Protein AF-A0A2N6FQI1-F1 (afdb_monomer_lite)

Foldseek 3Di:
DVVVVVVVLVVLVVVLPPDDLALVSLLVLLVVLVVDPDPVSNVVSVVVSVVSLVVYDPVRNVSSVVSCVPRRPDPPPD

Secondary structure (DSSP, 8-state):
-HHHHHHHHHHHHHTTSSS-SSHHHHHHHHHHHHH---HHHHHHHHHHHHHHHHHS-TTTHHHHHHHHHHHS------

pLDDT: mean 72.24, std 14.4, range [33.62, 85.38]

Sequence (78 aa):
MKLAKKIAILAIIGATSLFAAGVSDINVLVDKINSTTDIEEKTLLMKKLNSELDTINKKDLPEALEIVNVKLKKMKKS

Structure (mmCIF, N/CA/C/O backbone):
data_AF-A0A2N6FQI1-F1
#
_entry.id   AF-A0A2N6FQI1-F1
#
loop_
_atom_site.group_PDB
_atom_site.id
_atom_site.type_symbol
_atom_site.label_atom_id
_atom_site.label_alt_id
_atom_site.label_comp_id
_atom_site.label_asym_id
_atom_site.label_entity_id
_atom_site.label_seq_id
_atom_site.pdbx_PDB_ins_code
_atom_site.Cartn_x
_atom_site.Cartn_y
_atom_site.Cartn_z
_atom_site.occupancy
_atom_site.B_iso_or_equiv
_atom_site.auth_seq_id
_atom_site.auth_comp_id
_atom_site.auth_asym_id
_atom_site.auth_atom_id
_atom_site.pdbx_PDB_model_num
ATOM 1 N N . 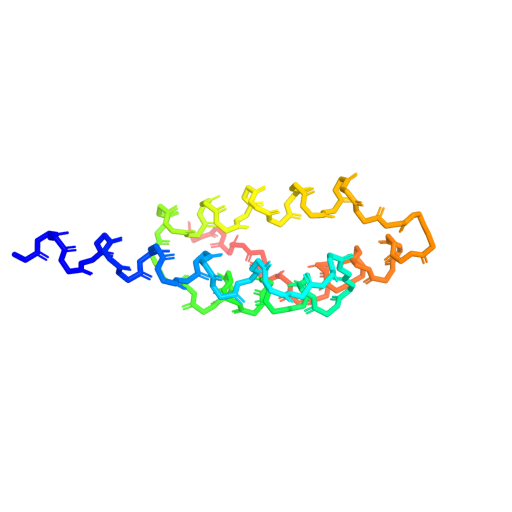MET A 1 1 ? 0.669 -0.056 26.910 1.00 48.69 1 MET A N 1
ATOM 2 C CA . MET A 1 1 ? -0.238 -0.304 25.759 1.00 48.69 1 MET A CA 1
ATOM 3 C C . MET A 1 1 ? -0.044 0.623 24.548 1.00 48.69 1 MET A C 1
ATOM 5 O O . MET A 1 1 ? -0.335 0.186 23.446 1.00 48.69 1 MET A O 1
ATOM 9 N N . LYS A 1 2 ? 0.481 1.855 24.677 1.00 50.22 2 LYS A N 1
ATOM 10 C CA . LYS A 1 2 ? 0.685 2.762 23.518 1.00 50.22 2 LYS A CA 1
ATOM 11 C C . LYS A 1 2 ? 1.881 2.398 22.620 1.00 50.22 2 LYS A C 1
ATOM 13 O O . LYS A 1 2 ? 1.885 2.738 21.444 1.00 50.22 2 LYS A O 1
ATOM 18 N N . LEU A 1 3 ? 2.876 1.692 23.163 1.00 53.75 3 LEU A N 1
ATOM 19 C CA . LEU A 1 3 ? 4.103 1.343 22.440 1.00 53.75 3 LEU A CA 1
ATOM 20 C C . LEU A 1 3 ? 3.871 0.260 21.372 1.00 53.75 3 LEU A C 1
ATOM 22 O O . LEU A 1 3 ? 4.381 0.375 20.265 1.00 53.75 3 LEU A O 1
ATOM 26 N N . ALA A 1 4 ? 3.015 -0.727 21.661 1.00 55.66 4 ALA A N 1
ATOM 27 C CA . ALA A 1 4 ? 2.671 -1.795 20.719 1.00 55.66 4 ALA A CA 1
ATOM 28 C C . ALA A 1 4 ? 1.958 -1.272 19.456 1.00 55.66 4 ALA A C 1
ATOM 30 O O . ALA A 1 4 ? 2.295 -1.685 18.350 1.00 55.66 4 ALA A O 1
ATOM 31 N N . LYS A 1 5 ? 1.046 -0.294 19.599 1.00 52.06 5 LYS A N 1
ATOM 32 C CA . LYS A 1 5 ? 0.410 0.384 18.452 1.00 52.06 5 LYS A CA 1
ATOM 33 C C . LYS A 1 5 ? 1.433 1.082 17.547 1.00 52.06 5 LYS A C 1
ATOM 35 O O . LYS A 1 5 ? 1.332 0.995 16.332 1.00 52.06 5 LYS A O 1
ATOM 40 N N . LYS A 1 6 ? 2.440 1.744 18.130 1.00 53.00 6 LYS A N 1
ATOM 41 C CA . LYS A 1 6 ? 3.464 2.472 17.361 1.00 53.00 6 LYS A CA 1
ATOM 42 C C . LYS A 1 6 ? 4.407 1.542 16.592 1.00 53.00 6 LYS A C 1
ATOM 44 O O . LYS A 1 6 ? 4.822 1.888 15.493 1.00 53.00 6 LYS A O 1
ATOM 49 N N . ILE A 1 7 ? 4.711 0.362 17.137 1.00 57.88 7 ILE A N 1
ATOM 50 C CA . ILE A 1 7 ? 5.555 -0.633 16.454 1.00 57.88 7 ILE A CA 1
ATOM 51 C C . ILE A 1 7 ? 4.818 -1.258 15.259 1.00 57.88 7 ILE A C 1
ATOM 53 O O . ILE A 1 7 ? 5.426 -1.451 14.209 1.00 57.88 7 ILE A O 1
ATOM 57 N N . ALA A 1 8 ? 3.507 -1.498 15.373 1.00 56.81 8 ALA A N 1
ATOM 58 C CA . ALA A 1 8 ? 2.703 -2.025 14.268 1.00 56.81 8 ALA A CA 1
ATOM 59 C C . ALA A 1 8 ? 2.700 -1.089 13.042 1.00 56.81 8 ALA A C 1
ATOM 61 O O . ALA A 1 8 ? 2.905 -1.544 11.917 1.00 56.81 8 ALA A O 1
ATOM 62 N N . ILE A 1 9 ? 2.571 0.223 13.269 1.00 54.78 9 ILE A N 1
ATOM 63 C CA . ILE A 1 9 ? 2.612 1.240 12.205 1.00 54.78 9 ILE A CA 1
ATOM 64 C C . ILE A 1 9 ? 3.977 1.239 11.493 1.00 54.78 9 ILE A C 1
ATOM 66 O O . ILE A 1 9 ? 4.049 1.363 10.271 1.00 54.78 9 ILE A O 1
ATOM 70 N N . LEU A 1 10 ? 5.073 1.049 12.234 1.00 55.62 10 LEU A N 1
ATOM 71 C CA . LEU A 1 10 ? 6.426 1.064 11.672 1.00 55.62 10 LEU A CA 1
ATOM 72 C C . LEU A 1 10 ? 6.724 -0.182 10.818 1.00 55.62 10 LEU A C 1
ATOM 74 O O . LEU A 1 10 ? 7.281 -0.064 9.727 1.00 55.62 10 LEU A O 1
ATOM 78 N N . ALA A 1 11 ? 6.292 -1.366 11.267 1.00 59.09 11 ALA A N 1
ATOM 79 C CA . ALA A 1 11 ? 6.438 -2.617 10.515 1.00 59.09 11 ALA A CA 1
ATOM 80 C C . ALA A 1 11 ? 5.675 -2.586 9.178 1.00 59.09 11 ALA A C 1
ATOM 82 O O . ALA A 1 11 ? 6.120 -3.133 8.169 1.00 59.09 11 ALA A O 1
ATOM 83 N N . ILE A 1 12 ? 4.542 -1.884 9.152 1.00 56.59 12 ILE A N 1
ATOM 84 C CA . ILE A 1 12 ? 3.716 -1.699 7.961 1.00 56.59 12 ILE A CA 1
ATOM 85 C C . ILE A 1 12 ? 4.422 -0.870 6.883 1.00 56.59 12 ILE A C 1
ATOM 87 O O . ILE A 1 12 ? 4.244 -1.170 5.699 1.00 56.59 12 ILE A O 1
ATOM 91 N N . ILE A 1 13 ? 5.209 0.129 7.286 1.00 57.16 13 ILE A N 1
ATOM 92 C CA . ILE A 1 13 ? 5.941 1.027 6.383 1.00 57.16 13 ILE A CA 1
ATOM 93 C C . ILE A 1 13 ? 7.247 0.381 5.897 1.00 57.16 13 ILE A C 1
ATOM 95 O O . ILE A 1 13 ? 7.629 0.599 4.748 1.00 57.16 13 ILE A O 1
ATOM 99 N N . GLY A 1 14 ? 7.903 -0.433 6.733 1.00 55.66 14 GLY A N 1
ATOM 100 C CA . GLY A 1 14 ? 9.154 -1.121 6.385 1.00 55.66 14 GLY A CA 1
ATOM 101 C C . GLY A 1 14 ? 8.995 -2.282 5.395 1.00 55.66 14 GLY A C 1
ATOM 102 O O . GLY A 1 14 ? 9.918 -2.585 4.650 1.00 55.66 14 GLY A O 1
ATOM 103 N N . ALA A 1 15 ? 7.821 -2.916 5.326 1.00 54.09 15 ALA A N 1
ATOM 104 C CA . ALA A 1 15 ? 7.580 -3.997 4.363 1.00 54.09 15 ALA A CA 1
ATOM 105 C C . ALA A 1 15 ? 7.438 -3.508 2.907 1.00 54.09 15 ALA A C 1
ATOM 107 O O . ALA A 1 15 ? 7.564 -4.303 1.983 1.00 54.09 15 ALA A O 1
ATOM 108 N N . THR A 1 16 ? 7.179 -2.214 2.691 1.00 53.19 16 THR A N 1
ATOM 109 C CA . THR A 1 16 ? 6.992 -1.635 1.349 1.00 53.19 16 THR A CA 1
ATOM 110 C C . THR A 1 16 ? 8.254 -0.984 0.784 1.00 53.19 16 THR A C 1
ATOM 112 O O . THR A 1 16 ? 8.202 -0.429 -0.299 1.00 53.19 16 THR A O 1
ATOM 115 N N . SER A 1 17 ? 9.395 -1.032 1.483 1.00 52.00 17 SER A N 1
ATOM 116 C CA . SER A 1 17 ? 10.672 -0.479 0.993 1.00 52.00 17 SER A CA 1
ATOM 117 C C . SER A 1 17 ? 11.572 -1.494 0.277 1.00 52.00 17 SER A C 1
ATOM 119 O O . SER A 1 17 ? 12.696 -1.146 -0.071 1.00 52.00 17 SER A O 1
ATOM 121 N N . LEU A 1 18 ? 11.130 -2.747 0.100 1.00 50.62 18 LEU A N 1
ATOM 122 C CA . LEU A 1 18 ? 11.958 -3.811 -0.488 1.00 50.62 18 LEU A CA 1
ATOM 123 C C . LEU A 1 18 ? 11.643 -4.104 -1.965 1.00 50.62 18 LEU A C 1
ATOM 125 O O . LEU A 1 18 ? 12.396 -4.825 -2.615 1.00 50.62 18 LEU A O 1
ATOM 129 N N . PHE A 1 19 ? 10.575 -3.528 -2.512 1.00 52.09 19 PHE A N 1
ATOM 130 C CA . PHE A 1 19 ? 10.224 -3.662 -3.922 1.00 52.09 19 PHE A CA 1
ATOM 131 C C . PHE A 1 19 ? 10.560 -2.357 -4.648 1.00 52.09 19 PHE A C 1
ATOM 133 O O . PHE A 1 19 ? 10.478 -1.272 -4.076 1.00 52.09 19 PHE A O 1
ATOM 140 N N . ALA A 1 20 ? 11.052 -2.465 -5.880 1.00 53.72 20 ALA A N 1
ATOM 141 C CA . ALA A 1 20 ? 11.329 -1.300 -6.704 1.00 53.72 20 ALA A CA 1
ATOM 142 C C . ALA A 1 20 ? 10.010 -0.555 -6.962 1.00 53.72 20 ALA A C 1
ATOM 144 O O . ALA A 1 20 ? 9.104 -1.152 -7.539 1.00 53.72 20 ALA A O 1
ATOM 145 N N . ALA A 1 21 ? 9.942 0.717 -6.549 1.00 57.22 21 ALA A N 1
ATOM 146 C CA . ALA A 1 21 ? 8.753 1.566 -6.624 1.00 57.22 21 ALA A CA 1
ATOM 147 C C . ALA A 1 21 ? 8.050 1.441 -7.986 1.00 57.22 21 ALA A C 1
ATOM 149 O O . ALA A 1 21 ? 8.552 1.896 -9.019 1.00 57.22 21 ALA A O 1
ATOM 150 N N . GLY A 1 22 ? 6.895 0.779 -7.986 1.00 66.88 22 GLY A N 1
ATOM 151 C CA . GLY A 1 22 ? 6.133 0.478 -9.192 1.00 66.88 22 GLY A CA 1
ATOM 152 C C . GLY A 1 22 ? 4.646 0.282 -8.919 1.00 66.88 22 GLY A C 1
ATOM 153 O O . GLY A 1 22 ? 4.164 0.392 -7.792 1.00 66.88 22 GLY A O 1
ATOM 154 N N . VAL A 1 23 ? 3.900 -0.046 -9.973 1.00 72.38 23 VAL A N 1
ATOM 155 C CA . VAL A 1 23 ? 2.435 -0.209 -9.942 1.00 72.38 23 VAL A CA 1
ATOM 156 C C . VAL A 1 23 ? 1.976 -1.211 -8.868 1.00 72.38 23 VAL A C 1
ATOM 158 O O . VAL A 1 23 ? 0.957 -1.007 -8.205 1.00 72.38 23 VAL A O 1
ATOM 161 N N . SER A 1 24 ? 2.756 -2.274 -8.643 1.00 76.56 24 SER A N 1
ATOM 162 C CA . SER A 1 24 ? 2.462 -3.285 -7.620 1.00 76.56 24 SER A CA 1
ATOM 163 C C . SER A 1 24 ? 2.490 -2.715 -6.197 1.00 76.56 24 SER A C 1
ATOM 165 O O . SER A 1 24 ? 1.643 -3.082 -5.382 1.00 76.56 24 SER A O 1
ATOM 167 N N . ASP A 1 25 ? 3.408 -1.795 -5.894 1.00 76.69 25 ASP A N 1
ATOM 168 C CA . ASP A 1 25 ? 3.493 -1.174 -4.568 1.00 76.69 25 ASP A CA 1
ATOM 169 C C . ASP A 1 25 ? 2.314 -0.245 -4.314 1.00 76.69 25 ASP A C 1
ATOM 171 O O . ASP A 1 25 ? 1.732 -0.260 -3.230 1.00 76.69 25 ASP A O 1
ATOM 175 N N . ILE A 1 26 ? 1.894 0.495 -5.341 1.00 81.75 26 ILE A N 1
ATOM 176 C CA . ILE A 1 26 ? 0.705 1.350 -5.296 1.00 81.75 26 ILE A CA 1
ATOM 177 C C . ILE A 1 26 ? -0.550 0.521 -5.027 1.00 81.75 26 ILE A C 1
ATOM 179 O O . ILE A 1 26 ? -1.359 0.891 -4.176 1.00 81.75 26 ILE A O 1
ATOM 183 N N . ASN A 1 27 ? -0.680 -0.641 -5.667 1.00 81.50 27 ASN A N 1
ATOM 184 C CA . ASN A 1 27 ? -1.784 -1.563 -5.416 1.00 81.50 27 ASN A CA 1
ATOM 185 C C . ASN A 1 27 ? -1.812 -2.050 -3.955 1.00 81.50 27 ASN A C 1
ATOM 187 O O . ASN A 1 27 ? -2.849 -1.976 -3.292 1.00 81.50 27 ASN A O 1
ATOM 191 N N . VAL A 1 28 ? -0.661 -2.470 -3.418 1.00 82.88 28 VAL A N 1
ATOM 192 C CA . VAL A 1 28 ? -0.540 -2.905 -2.016 1.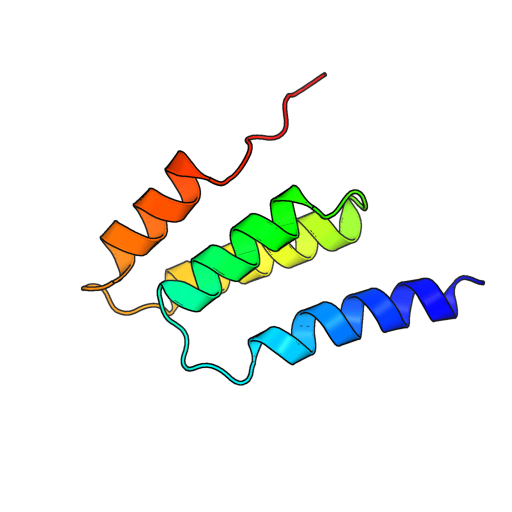00 82.88 28 VAL A CA 1
ATOM 193 C C . VAL A 1 28 ? -0.826 -1.754 -1.048 1.00 82.88 28 VAL A C 1
ATOM 195 O O . VAL A 1 28 ? -1.513 -1.953 -0.046 1.00 82.88 28 VAL A O 1
ATOM 198 N N . LEU A 1 29 ? -0.340 -0.542 -1.335 1.00 82.19 29 LEU A N 1
ATOM 199 C CA . LEU A 1 29 ? -0.607 0.652 -0.531 1.00 82.19 29 LEU A CA 1
ATOM 200 C C . LEU A 1 29 ? -2.097 0.986 -0.493 1.00 82.19 29 LEU A C 1
ATOM 202 O O . LEU A 1 29 ? -2.625 1.247 0.587 1.00 82.19 29 LEU A O 1
ATOM 206 N N . VAL A 1 30 ? -2.784 0.939 -1.633 1.00 84.75 30 VAL A N 1
ATOM 207 C CA . VAL A 1 30 ? -4.229 1.189 -1.716 1.00 84.75 30 VAL A CA 1
ATOM 208 C C . VAL A 1 30 ? -5.018 0.151 -0.916 1.00 84.75 30 VAL A C 1
ATOM 210 O O . VAL A 1 30 ? -5.893 0.523 -0.128 1.00 84.75 30 VAL A O 1
ATOM 213 N N . ASP A 1 31 ? -4.678 -1.132 -1.039 1.00 84.56 31 ASP A N 1
ATOM 214 C CA . ASP A 1 31 ? -5.320 -2.195 -0.260 1.00 84.56 31 ASP A CA 1
ATOM 215 C C . ASP A 1 31 ? -5.084 -2.004 1.247 1.00 84.56 31 ASP A C 1
ATOM 217 O O . ASP A 1 31 ? -6.012 -2.127 2.055 1.00 84.56 31 ASP A O 1
ATOM 221 N N . LYS A 1 32 ? -3.876 -1.582 1.634 1.00 81.62 32 LYS A N 1
ATOM 222 C CA . LYS A 1 32 ? -3.544 -1.280 3.028 1.00 81.62 32 LYS A CA 1
ATOM 223 C C . LYS A 1 32 ? -4.355 -0.099 3.553 1.00 81.62 32 LYS A C 1
ATOM 225 O O . LYS A 1 32 ? -5.024 -0.251 4.569 1.00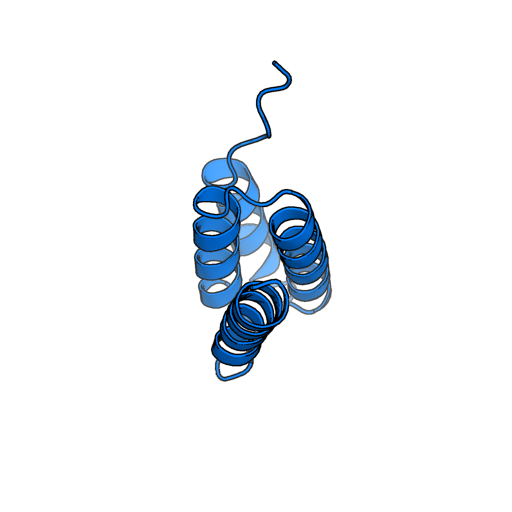 81.62 32 LYS A O 1
ATOM 230 N N . ILE A 1 33 ? -4.416 1.013 2.815 1.00 84.38 33 ILE A N 1
ATOM 231 C CA . ILE A 1 33 ? -5.226 2.204 3.143 1.00 84.38 33 ILE A CA 1
ATOM 232 C C . ILE A 1 33 ? -6.710 1.857 3.320 1.00 84.38 33 ILE A C 1
ATOM 234 O O . ILE A 1 33 ? -7.393 2.429 4.178 1.00 84.38 33 ILE A O 1
ATOM 238 N N . ASN A 1 34 ? -7.221 0.933 2.509 1.00 85.38 34 ASN A N 1
ATOM 239 C CA . ASN A 1 34 ? -8.596 0.459 2.599 1.00 85.38 34 ASN A CA 1
ATOM 240 C C . ASN A 1 34 ? -8.842 -0.410 3.839 1.00 85.38 34 ASN A C 1
ATOM 242 O O . ASN A 1 34 ? -9.939 -0.362 4.396 1.00 85.38 34 ASN A O 1
ATOM 246 N N . SER A 1 35 ? -7.848 -1.197 4.254 1.00 84.19 35 SER A N 1
ATOM 247 C CA . SER A 1 35 ? -7.923 -2.077 5.427 1.00 84.19 35 SER A CA 1
ATOM 248 C C . SER A 1 35 ? -7.625 -1.364 6.756 1.00 84.19 35 SER A C 1
ATOM 250 O O . SER A 1 35 ? -8.113 -1.779 7.808 1.00 84.19 35 SER A O 1
ATOM 252 N N . THR A 1 36 ? -6.868 -0.264 6.727 1.00 81.44 36 THR A N 1
ATOM 253 C CA . THR A 1 36 ? -6.498 0.510 7.914 1.00 81.44 36 THR A CA 1
ATOM 254 C C . THR A 1 36 ? -7.698 1.285 8.465 1.00 81.44 36 THR A C 1
ATOM 256 O O . THR A 1 36 ? -8.292 2.135 7.797 1.00 81.44 36 THR A O 1
ATOM 259 N N . THR A 1 37 ? -8.037 1.008 9.725 1.00 80.69 37 THR A N 1
ATOM 260 C CA . THR A 1 37 ? -9.118 1.687 10.467 1.00 80.69 37 THR A CA 1
ATOM 261 C C . THR A 1 37 ? -8.614 2.915 11.237 1.00 80.69 37 THR A C 1
ATOM 263 O O . THR A 1 37 ? -9.382 3.832 11.518 1.00 80.69 37 THR A O 1
ATOM 266 N N . ASP A 1 38 ? -7.321 2.949 11.572 1.00 81.88 38 ASP A N 1
ATOM 267 C CA . ASP A 1 38 ? -6.694 4.051 12.302 1.00 81.88 38 ASP A CA 1
ATOM 268 C C . ASP A 1 38 ? -6.477 5.270 11.386 1.00 81.88 38 ASP A C 1
ATOM 270 O O . ASP A 1 38 ? -5.861 5.171 10.325 1.00 81.88 38 ASP A O 1
ATOM 274 N N . ILE A 1 39 ? -7.017 6.428 11.774 1.00 81.56 39 ILE A N 1
ATOM 275 C CA . ILE A 1 39 ? -7.011 7.640 10.939 1.00 81.56 39 ILE A CA 1
ATOM 276 C C . ILE A 1 39 ? -5.591 8.204 10.777 1.00 81.56 39 ILE A C 1
ATOM 278 O O . ILE A 1 39 ? -5.254 8.706 9.699 1.00 81.56 39 ILE A O 1
ATOM 282 N N . GLU A 1 40 ? -4.749 8.114 11.811 1.00 80.75 40 GLU A N 1
ATOM 283 C CA . GLU A 1 40 ? -3.369 8.607 11.757 1.00 80.75 40 GLU A CA 1
ATOM 284 C C . GLU A 1 40 ? -2.539 7.738 10.808 1.00 80.75 40 GLU A C 1
ATOM 286 O O . GLU A 1 40 ? -1.869 8.253 9.908 1.00 80.75 40 GLU A O 1
ATOM 291 N N . GLU A 1 41 ? -2.654 6.416 10.940 1.00 80.00 41 GLU A N 1
ATOM 292 C CA . GLU A 1 41 ? -1.994 5.456 10.055 1.00 80.00 41 GLU A CA 1
ATOM 293 C C . GLU A 1 41 ? -2.490 5.590 8.608 1.00 80.00 41 GLU A C 1
ATOM 295 O O . GLU A 1 41 ? -1.690 5.640 7.672 1.00 80.00 41 GLU A O 1
ATOM 300 N N . LYS A 1 42 ? -3.801 5.758 8.411 1.00 81.25 42 LYS A N 1
ATOM 301 C CA . LYS A 1 42 ? -4.391 5.973 7.087 1.00 81.25 42 LYS A CA 1
ATOM 302 C C . LYS A 1 42 ? -3.874 7.252 6.428 1.00 81.25 42 LYS A C 1
ATOM 304 O O . LYS A 1 42 ? -3.602 7.261 5.229 1.00 81.25 42 LYS A O 1
ATOM 309 N N . THR A 1 43 ? -3.690 8.316 7.207 1.00 81.62 43 THR A N 1
ATOM 310 C CA . THR A 1 43 ? -3.114 9.580 6.728 1.00 81.62 43 THR A CA 1
ATOM 311 C C . THR A 1 43 ? -1.649 9.411 6.324 1.00 81.62 43 THR A C 1
ATOM 313 O O . THR A 1 43 ? -1.229 9.941 5.296 1.00 81.62 43 THR A O 1
ATOM 316 N N . LEU A 1 44 ? -0.865 8.653 7.096 1.00 82.00 44 LEU A N 1
ATOM 317 C CA . LEU A 1 44 ? 0.527 8.344 6.759 1.00 82.00 44 LEU A CA 1
ATOM 318 C C . LEU A 1 44 ? 0.633 7.510 5.478 1.00 82.00 44 LEU A C 1
ATOM 320 O O . LEU A 1 44 ? 1.447 7.826 4.611 1.00 82.00 44 LEU A O 1
ATOM 324 N N . LEU A 1 45 ? -0.218 6.494 5.324 1.00 83.19 45 LEU A N 1
ATOM 325 C CA . LEU A 1 45 ? -0.256 5.664 4.122 1.00 83.19 45 LEU A CA 1
ATOM 326 C C . LEU A 1 45 ? -0.683 6.464 2.882 1.00 83.19 45 LEU A C 1
ATOM 328 O O . LEU A 1 45 ? -0.083 6.296 1.827 1.00 83.19 45 LEU A O 1
ATOM 332 N N . MET A 1 46 ? -1.640 7.388 3.012 1.00 82.88 46 MET A N 1
ATOM 333 C CA . MET A 1 46 ? -2.020 8.316 1.934 1.00 82.88 46 MET A CA 1
ATOM 334 C C . MET A 1 46 ? -0.866 9.241 1.526 1.00 82.88 46 MET A C 1
ATOM 336 O O . MET A 1 46 ? -0.634 9.455 0.339 1.00 82.88 46 MET A O 1
ATOM 340 N N . LYS A 1 47 ? -0.108 9.772 2.495 1.00 85.19 47 LYS A N 1
ATOM 341 C CA . LYS A 1 47 ? 1.090 10.576 2.200 1.00 85.19 47 LYS A CA 1
ATOM 342 C C . LYS A 1 47 ? 2.145 9.760 1.457 1.00 85.19 47 LYS A C 1
ATOM 344 O O . LYS A 1 47 ? 2.735 10.268 0.509 1.00 85.19 47 LYS A O 1
ATOM 349 N N . LYS A 1 48 ? 2.357 8.504 1.865 1.00 82.81 48 LYS A N 1
ATOM 350 C CA . LYS A 1 48 ? 3.280 7.600 1.174 1.00 82.81 48 LYS A CA 1
ATOM 351 C C . LYS A 1 48 ? 2.797 7.293 -0.245 1.00 82.81 48 LYS A C 1
ATOM 353 O O . LYS A 1 48 ? 3.588 7.417 -1.163 1.00 82.81 48 LYS A O 1
ATOM 358 N N . LEU A 1 49 ? 1.508 7.005 -0.437 1.00 84.50 49 LEU A N 1
ATOM 359 C CA . LEU A 1 49 ? 0.914 6.773 -1.758 1.00 84.50 49 LEU A CA 1
ATOM 360 C C . LEU A 1 49 ? 1.165 7.944 -2.718 1.00 84.50 49 LEU A C 1
ATOM 362 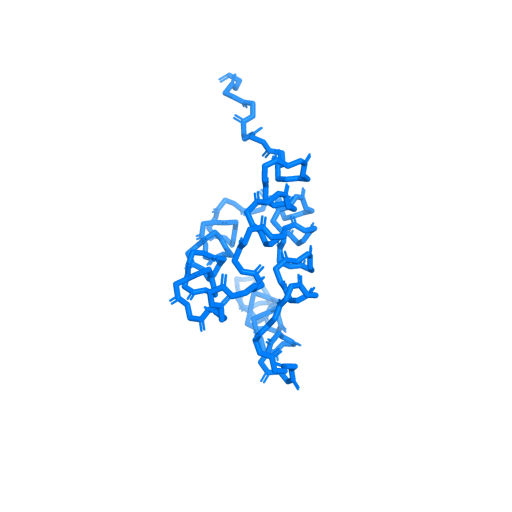O O . LEU A 1 49 ? 1.575 7.717 -3.849 1.00 84.50 49 LEU A O 1
ATOM 366 N N . ASN A 1 50 ? 0.964 9.182 -2.260 1.00 84.56 50 ASN A N 1
ATOM 367 C CA . ASN A 1 50 ? 1.260 10.366 -3.069 1.00 84.56 50 ASN A CA 1
ATOM 368 C C . ASN A 1 50 ? 2.749 10.456 -3.421 1.00 84.56 50 ASN A C 1
ATOM 370 O O . ASN A 1 50 ? 3.085 10.698 -4.571 1.00 84.56 50 ASN A O 1
ATOM 374 N N . SER A 1 51 ? 3.635 10.198 -2.455 1.00 84.81 51 SER A N 1
ATOM 375 C CA . SER A 1 51 ? 5.076 10.193 -2.718 1.00 84.81 51 SER A CA 1
ATOM 376 C C . SER A 1 51 ? 5.481 9.132 -3.743 1.00 84.81 51 SER A C 1
ATOM 378 O O . SER A 1 51 ? 6.341 9.417 -4.563 1.00 84.81 51 SER A O 1
ATOM 380 N N . GLU A 1 52 ? 4.885 7.936 -3.707 1.00 81.50 52 GLU A N 1
ATOM 381 C CA . GLU A 1 52 ? 5.153 6.871 -4.687 1.00 81.50 52 GLU A CA 1
ATOM 382 C C . GLU A 1 52 ? 4.619 7.242 -6.081 1.00 81.50 52 GLU A C 1
ATOM 384 O O . GLU A 1 52 ? 5.262 6.969 -7.088 1.00 81.50 52 GLU A O 1
ATOM 389 N N . LEU A 1 53 ? 3.460 7.906 -6.159 1.00 83.06 53 LEU A N 1
ATOM 390 C CA . LEU A 1 53 ? 2.920 8.429 -7.421 1.00 83.06 53 LEU A CA 1
ATOM 391 C C . LEU A 1 53 ? 3.803 9.529 -8.025 1.00 83.06 53 LEU A C 1
ATOM 393 O O . LEU A 1 53 ? 3.883 9.636 -9.246 1.00 83.06 53 LEU A O 1
ATOM 397 N N . ASP A 1 54 ? 4.466 10.326 -7.189 1.00 82.94 54 ASP A N 1
ATOM 398 C CA . ASP A 1 54 ? 5.390 11.370 -7.637 1.00 82.94 54 ASP A CA 1
ATOM 399 C C . ASP A 1 54 ? 6.734 10.794 -8.120 1.00 82.94 54 ASP A C 1
ATOM 401 O O . ASP A 1 54 ? 7.403 11.401 -8.960 1.00 82.94 54 ASP A O 1
ATOM 405 N N . THR A 1 55 ? 7.143 9.627 -7.606 1.00 83.00 55 THR A N 1
ATOM 406 C CA . THR A 1 55 ? 8.423 8.977 -7.941 1.00 83.00 55 THR A CA 1
ATOM 407 C C . THR A 1 55 ? 8.309 7.877 -8.995 1.00 83.00 5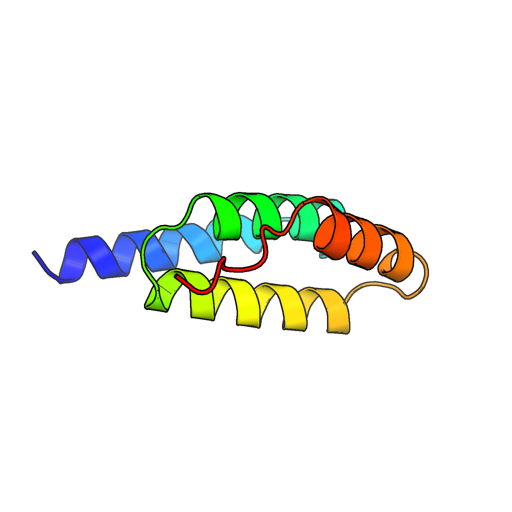5 THR A C 1
ATOM 409 O O . THR A 1 55 ? 9.337 7.467 -9.542 1.00 83.00 55 THR A O 1
ATOM 412 N N . ILE A 1 56 ? 7.102 7.394 -9.306 1.00 81.06 56 ILE A N 1
ATOM 413 C CA . ILE A 1 56 ? 6.895 6.346 -10.309 1.00 81.06 56 ILE A CA 1
ATOM 414 C C . ILE A 1 56 ? 7.270 6.826 -11.721 1.00 81.06 56 ILE A C 1
ATOM 416 O O . ILE A 1 56 ? 7.178 8.005 -12.075 1.00 81.06 56 ILE A O 1
ATOM 420 N N . ASN A 1 57 ? 7.669 5.891 -12.585 1.00 82.50 57 ASN A N 1
ATOM 421 C CA . ASN A 1 57 ? 7.950 6.204 -13.981 1.00 82.50 57 ASN A CA 1
ATOM 422 C C . ASN A 1 57 ? 6.697 6.724 -14.698 1.00 82.50 57 ASN A C 1
ATOM 424 O O . ASN A 1 57 ? 5.612 6.162 -14.572 1.00 82.50 57 ASN A O 1
ATOM 428 N N . LYS A 1 58 ? 6.868 7.704 -15.595 1.00 82.00 58 LYS A N 1
ATOM 429 C CA . LYS A 1 58 ? 5.775 8.261 -16.420 1.00 82.00 58 LYS A CA 1
ATOM 430 C C . LYS A 1 58 ? 4.977 7.218 -17.213 1.00 82.00 58 LYS A C 1
ATOM 432 O O . LYS A 1 58 ? 3.800 7.434 -17.468 1.00 82.00 58 LYS A O 1
ATOM 437 N N . LYS A 1 59 ? 5.620 6.117 -17.617 1.00 83.81 59 LYS A N 1
ATOM 438 C CA . LYS A 1 59 ? 4.977 4.999 -18.329 1.00 83.81 59 LYS A CA 1
ATOM 439 C C . LYS A 1 59 ? 4.013 4.194 -17.448 1.00 83.81 59 LYS A C 1
ATOM 441 O O . LYS A 1 59 ? 3.031 3.676 -17.957 1.00 83.81 59 LYS A O 1
ATOM 446 N N . ASP A 1 60 ? 4.285 4.151 -16.147 1.00 81.50 60 ASP A N 1
ATOM 447 C CA . ASP A 1 60 ? 3.572 3.348 -15.151 1.00 81.50 60 ASP A CA 1
ATOM 448 C C . ASP A 1 60 ? 2.566 4.219 -14.360 1.00 81.50 60 ASP A C 1
ATOM 450 O O . ASP A 1 60 ? 1.620 3.721 -13.754 1.00 81.50 60 ASP A O 1
ATOM 454 N N . LEU A 1 61 ? 2.737 5.547 -14.410 1.00 81.75 61 LEU A N 1
ATOM 455 C CA . LEU A 1 61 ? 1.841 6.552 -13.839 1.00 81.75 61 LEU A CA 1
ATOM 456 C C . LEU A 1 61 ? 0.355 6.390 -14.227 1.00 81.75 61 LEU A C 1
ATOM 458 O O . LEU A 1 61 ? -0.480 6.473 -13.326 1.00 81.75 61 LEU A O 1
ATOM 462 N N . PRO A 1 62 ? -0.033 6.182 -15.505 1.00 83.56 62 PRO A N 1
ATOM 463 C CA . PRO A 1 62 ? -1.450 6.040 -15.849 1.00 83.56 62 PRO A CA 1
ATOM 464 C C . PRO A 1 62 ? -2.092 4.816 -15.184 1.00 83.56 62 PRO A C 1
ATOM 466 O O . PRO A 1 62 ? -3.195 4.925 -14.652 1.00 83.56 62 PRO A O 1
ATOM 469 N N . GLU A 1 63 ? -1.384 3.688 -15.143 1.00 83.56 63 G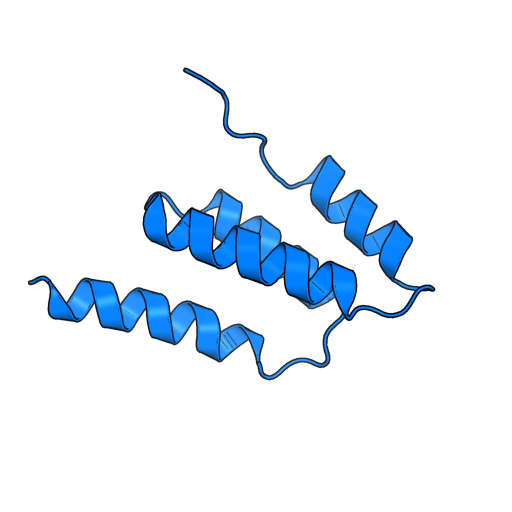LU A N 1
ATOM 470 C CA . GLU A 1 63 ? -1.857 2.455 -14.506 1.00 83.56 63 GLU A CA 1
ATOM 471 C C . GLU A 1 63 ? -1.964 2.624 -12.983 1.00 83.56 63 GLU A C 1
ATOM 473 O O . GLU A 1 63 ? -2.961 2.259 -12.360 1.00 83.56 63 GLU A O 1
ATOM 478 N N . ALA A 1 64 ? -0.975 3.279 -12.376 1.00 81.38 64 ALA A N 1
ATOM 479 C CA . ALA A 1 64 ? -1.000 3.632 -10.965 1.00 81.38 64 ALA A CA 1
ATOM 480 C C . ALA A 1 64 ? -2.192 4.531 -10.589 1.00 81.38 64 ALA A C 1
ATOM 482 O O . ALA A 1 64 ? -2.876 4.279 -9.593 1.00 81.38 64 ALA A O 1
ATOM 483 N N . LEU A 1 65 ? -2.473 5.563 -11.390 1.00 81.38 65 LEU A N 1
ATOM 484 C CA . LEU A 1 65 ? -3.620 6.451 -11.183 1.00 81.38 65 LEU A CA 1
ATOM 485 C C . LEU A 1 65 ? -4.953 5.719 -11.359 1.00 81.38 65 LEU A C 1
ATOM 487 O O . LEU A 1 65 ? -5.905 6.004 -10.629 1.00 81.38 65 LEU A O 1
ATOM 491 N N . GLU A 1 66 ? -5.032 4.773 -12.295 1.00 85.25 66 GLU A N 1
ATOM 492 C CA . GLU A 1 66 ? -6.209 3.926 -12.477 1.00 85.25 66 GLU A CA 1
ATOM 493 C C . GLU A 1 66 ? -6.467 3.062 -11.239 1.00 85.25 66 GLU A C 1
ATOM 495 O O . GLU A 1 66 ? -7.578 3.070 -10.708 1.00 85.25 66 GLU A O 1
ATOM 500 N N . ILE A 1 67 ? -5.437 2.403 -10.704 1.00 82.94 67 ILE A N 1
ATOM 501 C CA . ILE A 1 67 ? -5.541 1.604 -9.475 1.00 82.94 67 ILE A CA 1
ATOM 502 C C . ILE A 1 67 ? -6.041 2.454 -8.312 1.00 82.94 67 ILE A C 1
ATOM 504 O O . ILE A 1 67 ? -6.956 2.043 -7.595 1.00 82.94 67 ILE A O 1
ATOM 508 N N . VAL A 1 68 ? -5.488 3.654 -8.136 1.00 84.75 68 VAL A N 1
ATOM 509 C CA . VAL A 1 68 ? -5.938 4.577 -7.091 1.00 84.75 68 VAL A CA 1
ATOM 510 C C . VAL A 1 68 ? -7.396 4.969 -7.314 1.00 84.75 68 VAL A C 1
ATOM 512 O O . VAL A 1 68 ? -8.196 4.860 -6.391 1.00 84.75 68 VAL A O 1
ATOM 515 N N . ASN A 1 69 ? -7.788 5.354 -8.525 1.00 81.94 69 ASN A N 1
ATOM 516 C CA . ASN A 1 69 ? -9.166 5.761 -8.804 1.00 81.94 69 ASN A CA 1
ATOM 517 C C . ASN A 1 69 ? -10.189 4.629 -8.641 1.00 81.94 69 ASN A C 1
ATOM 519 O O . ASN A 1 69 ? -11.297 4.880 -8.161 1.00 81.94 69 ASN A O 1
ATOM 523 N N . VAL A 1 70 ? -9.837 3.405 -9.036 1.00 83.75 70 VAL A N 1
ATOM 524 C CA . VAL A 1 70 ? -10.741 2.248 -9.028 1.00 83.75 70 VAL A CA 1
ATOM 525 C C . VAL A 1 70 ? -10.813 1.606 -7.645 1.00 83.75 70 VAL A C 1
ATOM 527 O O . VAL A 1 70 ? -11.903 1.270 -7.176 1.00 83.75 70 VAL A O 1
ATOM 530 N N . LYS A 1 71 ? -9.670 1.417 -6.978 1.00 81.75 71 LYS A N 1
ATOM 531 C CA . LYS A 1 71 ? -9.598 0.639 -5.735 1.00 81.75 71 LYS A CA 1
ATOM 532 C C . LYS A 1 71 ? -9.616 1.481 -4.474 1.00 81.75 71 LYS A C 1
ATOM 534 O O . LYS A 1 71 ? -10.077 0.980 -3.445 1.00 81.75 71 LYS A O 1
ATOM 539 N N . LEU A 1 72 ? -9.117 2.718 -4.492 1.00 82.62 72 LEU A N 1
ATOM 540 C CA . LEU A 1 72 ? -9.077 3.524 -3.277 1.00 82.62 72 LEU A CA 1
ATOM 541 C C . LEU A 1 72 ? -10.503 3.907 -2.891 1.00 82.62 72 LEU A C 1
ATOM 543 O O . LEU A 1 72 ? -11.159 4.726 -3.540 1.00 82.62 72 LEU A O 1
ATOM 547 N N . LYS A 1 73 ? -10.998 3.326 -1.795 1.00 79.19 73 LYS A N 1
ATOM 548 C CA . LYS A 1 73 ? -12.317 3.675 -1.281 1.00 79.19 73 LYS A CA 1
ATOM 549 C C . LYS A 1 73 ? -12.236 5.105 -0.773 1.00 79.19 73 LYS A C 1
ATOM 551 O O . LYS A 1 73 ? -11.645 5.371 0.278 1.00 79.19 73 LYS A O 1
ATOM 556 N N . LYS A 1 74 ? -12.850 6.030 -1.519 1.00 65.81 74 LYS A N 1
ATOM 557 C CA . LYS A 1 74 ? -13.079 7.399 -1.052 1.00 65.81 74 LYS A CA 1
ATOM 558 C C . LYS A 1 74 ? -13.697 7.292 0.336 1.00 65.81 74 LYS A C 1
ATOM 560 O O . LYS A 1 74 ? -14.671 6.557 0.509 1.00 65.81 74 LYS A O 1
ATOM 565 N N . MET A 1 75 ? -13.103 7.968 1.324 1.00 53.72 75 MET A N 1
ATOM 566 C CA . MET A 1 75 ? -13.714 8.078 2.646 1.00 53.72 75 MET A CA 1
ATOM 567 C C . MET A 1 75 ? -15.141 8.564 2.420 1.00 53.72 75 MET A C 1
ATOM 569 O O . MET A 1 75 ? -15.351 9.697 1.986 1.00 53.72 75 MET A O 1
ATOM 573 N N . LYS A 1 76 ? -16.117 7.683 2.643 1.00 40.94 76 LYS A N 1
ATOM 574 C CA . LYS A 1 76 ? -17.515 8.079 2.673 1.00 40.94 76 LYS A CA 1
ATOM 575 C C . LYS A 1 76 ? -17.586 9.080 3.822 1.00 40.94 76 LYS A C 1
ATOM 577 O O . LYS A 1 76 ? -17.358 8.689 4.964 1.00 40.94 76 LYS A O 1
ATOM 582 N N . LYS A 1 77 ? -17.769 10.368 3.512 1.00 40.34 77 LYS A N 1
ATOM 583 C CA . LYS A 1 77 ? -18.134 11.364 4.522 1.00 40.34 77 LYS A CA 1
ATOM 584 C C . LYS A 1 77 ? -19.454 10.863 5.103 1.00 40.34 77 LYS A C 1
ATOM 586 O O . LYS A 1 77 ? -20.463 10.891 4.401 1.00 40.34 77 LYS A O 1
ATOM 591 N N . SER A 1 78 ? -19.382 10.260 6.287 1.00 33.62 78 SER A N 1
ATOM 592 C CA . SER A 1 78 ? -20.555 10.032 7.123 1.00 33.62 78 SER A CA 1
ATOM 593 C C . SER A 1 78 ? -20.971 11.342 7.761 1.00 33.62 78 SER A C 1
ATOM 595 O O . SER A 1 78 ? -20.082 12.202 7.959 1.00 33.62 78 SER A O 1
#

Radius of gyration: 13.07 Å; chains: 1; bounding box: 32×15×44 Å